Protein AF-A0A972MGC3-F1 (afdb_monomer_lite)

Radius of gyration: 20.01 Å; chains: 1; bounding box: 42×24×53 Å

pLDDT: mean 70.1, std 8.07, range [41.25, 82.25]

Structure (mmCIF, N/CA/C/O backbone):
data_AF-A0A972MGC3-F1
#
_entry.id   AF-A0A972MGC3-F1
#
loop_
_atom_site.group_PDB
_atom_site.id
_atom_site.type_symbol
_atom_site.label_atom_id
_atom_site.label_alt_id
_atom_site.label_comp_id
_atom_site.label_asym_id
_atom_site.label_entity_id
_atom_site.label_seq_id
_atom_site.pdbx_PDB_ins_code
_atom_site.Cartn_x
_atom_site.Cartn_y
_atom_site.Cartn_z
_atom_site.occupancy
_atom_site.B_iso_or_equiv
_atom_site.auth_seq_id
_atom_site.auth_comp_id
_atom_site.auth_asym_id
_atom_site.auth_atom_id
_atom_site.pdbx_PDB_model_num
ATOM 1 N N . MET A 1 1 ? 4.683 6.918 24.441 1.00 47.97 1 MET A N 1
ATOM 2 C CA . MET A 1 1 ? 5.473 7.423 23.290 1.00 47.97 1 MET A CA 1
ATOM 3 C C . MET A 1 1 ? 6.356 6.354 22.637 1.00 47.97 1 MET A C 1
ATOM 5 O O . MET A 1 1 ? 6.318 6.259 21.419 1.00 47.97 1 MET A O 1
ATOM 9 N N . LYS A 1 2 ? 7.038 5.482 23.400 1.00 52.78 2 LYS A N 1
ATOM 10 C CA . LYS A 1 2 ? 7.957 4.432 22.894 1.00 52.78 2 LYS A CA 1
ATOM 11 C C . LYS A 1 2 ? 7.428 3.567 21.728 1.00 52.78 2 LYS A C 1
ATOM 13 O O . LYS A 1 2 ? 8.133 3.361 20.753 1.00 52.78 2 LYS A O 1
ATOM 18 N N . ARG A 1 3 ? 6.157 3.137 21.758 1.00 41.25 3 ARG A N 1
ATOM 19 C CA . ARG A 1 3 ? 5.564 2.306 20.685 1.00 41.25 3 ARG A CA 1
ATOM 20 C C . ARG A 1 3 ? 5.482 2.995 19.316 1.00 41.25 3 ARG A C 1
ATOM 22 O O . ARG A 1 3 ? 5.604 2.320 18.309 1.00 41.25 3 ARG A O 1
ATOM 29 N N . ARG A 1 4 ? 5.292 4.319 19.263 1.00 45.50 4 ARG A N 1
ATOM 30 C CA . ARG A 1 4 ? 5.218 5.064 17.989 1.00 45.50 4 ARG A CA 1
ATOM 31 C C . ARG A 1 4 ? 6.595 5.228 17.345 1.00 45.50 4 ARG A C 1
ATOM 33 O O . ARG A 1 4 ? 6.702 5.121 16.133 1.00 45.50 4 ARG A O 1
ATOM 40 N N . LEU A 1 5 ? 7.624 5.416 18.172 1.00 61.12 5 LEU A N 1
ATOM 41 C CA . LEU A 1 5 ? 9.020 5.440 17.735 1.00 61.12 5 LEU A CA 1
ATOM 42 C C . LEU A 1 5 ? 9.447 4.096 17.144 1.00 61.12 5 LEU A C 1
ATOM 44 O O . LEU A 1 5 ? 10.082 4.088 16.103 1.00 61.12 5 LEU A O 1
ATOM 48 N N . ILE A 1 6 ? 9.026 2.978 17.743 1.00 64.06 6 ILE A N 1
ATOM 49 C CA . ILE A 1 6 ? 9.325 1.634 17.222 1.00 64.06 6 ILE A CA 1
ATOM 50 C C . ILE A 1 6 ? 8.725 1.433 15.824 1.00 64.06 6 ILE A C 1
ATOM 52 O O . ILE A 1 6 ? 9.424 0.977 14.930 1.00 64.06 6 ILE A O 1
ATOM 56 N N . PHE A 1 7 ? 7.465 1.823 15.598 1.00 51.31 7 PHE A N 1
ATOM 57 C CA . PHE A 1 7 ? 6.864 1.722 14.262 1.00 51.31 7 PHE A CA 1
ATOM 58 C C . PHE A 1 7 ? 7.551 2.620 13.229 1.00 51.31 7 PHE A C 1
ATOM 60 O O . PHE A 1 7 ? 7.744 2.190 12.096 1.00 51.31 7 PHE A O 1
ATOM 67 N N . ALA A 1 8 ? 7.948 3.836 13.614 1.00 59.00 8 ALA A N 1
ATOM 68 C CA . ALA A 1 8 ? 8.704 4.724 12.734 1.00 59.00 8 ALA A CA 1
ATOM 69 C C . ALA A 1 8 ? 10.086 4.139 12.389 1.00 59.00 8 ALA A C 1
ATOM 71 O O . ALA A 1 8 ? 10.474 4.137 11.227 1.00 59.00 8 ALA A O 1
ATOM 72 N N . LEU A 1 9 ? 10.787 3.570 13.372 1.00 68.38 9 LEU A N 1
ATOM 73 C CA . LEU A 1 9 ? 12.072 2.894 13.176 1.00 68.38 9 LEU A CA 1
ATOM 74 C C . LEU A 1 9 ? 11.945 1.673 12.266 1.00 68.38 9 LEU A C 1
ATOM 76 O O . LEU A 1 9 ? 12.730 1.526 11.340 1.00 68.38 9 LEU A O 1
ATOM 80 N N . ILE A 1 10 ? 10.930 0.833 12.480 1.00 66.12 10 ILE A N 1
ATOM 81 C CA . ILE A 1 10 ? 10.664 -0.326 11.619 1.00 66.12 10 ILE A CA 1
ATOM 82 C C . ILE A 1 10 ? 10.378 0.132 10.188 1.00 66.12 10 ILE A C 1
ATOM 84 O O . ILE A 1 10 ? 10.921 -0.447 9.256 1.00 66.12 10 ILE A O 1
ATOM 88 N N . ALA A 1 11 ? 9.586 1.190 9.996 1.00 60.75 11 ALA A N 1
ATOM 89 C CA . ALA A 1 11 ? 9.313 1.726 8.664 1.00 60.75 11 ALA A CA 1
ATOM 90 C C . ALA A 1 11 ? 10.590 2.225 7.964 1.00 60.75 11 ALA A C 1
ATOM 92 O O . ALA A 1 11 ? 10.793 1.929 6.789 1.00 60.75 11 ALA A O 1
ATOM 93 N N . VAL A 1 12 ? 11.472 2.922 8.688 1.00 70.69 12 VAL A N 1
ATOM 94 C CA . VAL A 1 12 ? 12.768 3.383 8.162 1.00 70.69 12 VAL A CA 1
ATOM 95 C C . VAL A 1 12 ? 13.681 2.204 7.819 1.00 70.69 12 VAL A C 1
ATOM 97 O O . VAL A 1 12 ? 14.286 2.195 6.751 1.00 70.69 12 VAL A O 1
ATOM 100 N N . ILE A 1 13 ? 13.743 1.183 8.676 1.00 72.50 13 ILE A N 1
ATOM 101 C CA . ILE A 1 13 ? 14.548 -0.024 8.445 1.00 72.50 13 ILE A CA 1
ATOM 102 C C . ILE A 1 13 ? 14.030 -0.793 7.227 1.00 72.50 13 ILE A C 1
ATOM 104 O O . ILE A 1 13 ? 14.812 -1.162 6.359 1.00 72.50 13 ILE A O 1
ATOM 108 N N . VAL A 1 14 ? 12.716 -0.995 7.120 1.00 66.56 14 VAL A N 1
ATOM 109 C CA . VAL A 1 14 ? 12.096 -1.671 5.971 1.00 66.56 14 VAL A CA 1
ATOM 110 C C . VAL A 1 14 ? 12.362 -0.896 4.681 1.00 66.56 14 VAL A C 1
ATOM 112 O O . VAL A 1 14 ? 12.705 -1.506 3.669 1.00 66.56 14 VAL A O 1
ATOM 115 N N . ALA A 1 15 ? 12.268 0.436 4.711 1.00 59.03 15 ALA A N 1
ATOM 116 C CA . ALA A 1 15 ? 12.597 1.277 3.564 1.00 59.03 15 ALA A CA 1
ATOM 117 C C . ALA A 1 15 ? 14.078 1.148 3.165 1.00 59.03 15 ALA A C 1
ATOM 119 O O . ALA A 1 15 ? 14.379 0.959 1.988 1.00 59.03 15 ALA A O 1
ATOM 120 N N . ALA A 1 16 ? 14.996 1.178 4.134 1.00 67.19 16 ALA A N 1
ATOM 121 C CA . ALA A 1 16 ? 16.430 1.027 3.893 1.00 67.19 16 ALA A CA 1
ATOM 122 C C . ALA A 1 16 ? 16.786 -0.359 3.327 1.00 67.19 16 ALA A C 1
ATOM 124 O O . ALA A 1 16 ? 17.515 -0.452 2.343 1.00 67.19 16 ALA A O 1
ATOM 125 N N . ILE A 1 17 ? 16.225 -1.433 3.891 1.00 68.88 17 ILE A N 1
ATOM 126 C CA . ILE A 1 17 ? 16.423 -2.806 3.400 1.00 68.88 17 ILE A CA 1
ATOM 127 C C . ILE A 1 17 ? 15.876 -2.953 1.979 1.00 68.88 17 ILE A C 1
ATOM 129 O O . ILE A 1 17 ? 16.533 -3.549 1.131 1.00 68.88 17 ILE A O 1
ATOM 133 N N . SER A 1 18 ? 14.705 -2.377 1.696 1.00 58.72 18 SER A N 1
ATOM 134 C CA . SER A 1 18 ? 14.110 -2.414 0.355 1.00 58.72 18 SER A CA 1
ATOM 135 C C . SER A 1 18 ? 14.997 -1.711 -0.677 1.00 58.72 18 SER A C 1
ATOM 137 O O . SER A 1 18 ? 15.177 -2.224 -1.779 1.00 58.72 18 SER A O 1
ATOM 139 N N . LEU A 1 19 ? 15.598 -0.571 -0.314 1.00 67.31 19 LEU A N 1
ATOM 140 C CA . LEU A 1 19 ? 16.554 0.142 -1.167 1.00 67.31 19 LEU A CA 1
ATOM 141 C C . LEU A 1 19 ? 17.836 -0.670 -1.405 1.00 67.31 19 LEU A C 1
ATOM 143 O O . LEU A 1 19 ? 18.314 -0.720 -2.537 1.00 67.31 19 LEU A O 1
ATOM 147 N N . LEU A 1 20 ? 18.365 -1.340 -0.377 1.00 71.50 20 LEU A N 1
ATOM 148 C CA . LEU A 1 20 ? 19.546 -2.203 -0.509 1.00 71.50 20 LEU A CA 1
ATOM 149 C C . LEU A 1 20 ? 19.276 -3.419 -1.405 1.00 71.50 20 LEU A C 1
ATOM 151 O O . LEU A 1 20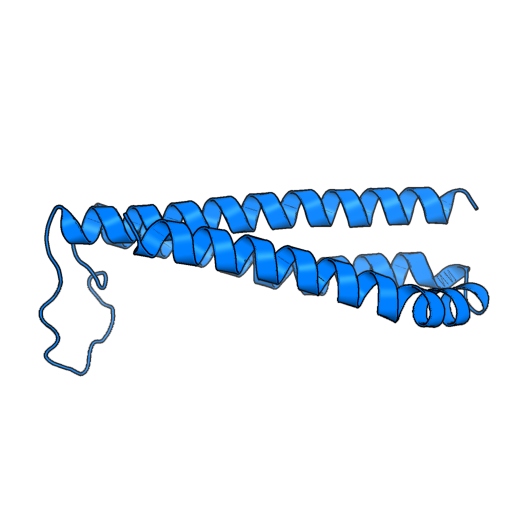 ? 20.092 -3.744 -2.265 1.00 71.50 20 LEU A O 1
ATOM 155 N N . LEU A 1 21 ? 18.114 -4.060 -1.256 1.00 65.94 21 LEU A N 1
ATOM 156 C CA . LEU A 1 21 ? 17.709 -5.177 -2.114 1.00 65.94 21 LEU A CA 1
ATOM 157 C C . LEU A 1 21 ? 17.579 -4.748 -3.579 1.00 65.94 21 LEU A C 1
ATOM 159 O O . LEU A 1 21 ? 17.981 -5.479 -4.481 1.00 65.94 21 LEU A O 1
ATOM 163 N N . LEU A 1 22 ? 17.049 -3.546 -3.815 1.00 63.47 22 LEU A N 1
ATOM 164 C CA . LEU A 1 22 ? 16.933 -2.982 -5.156 1.00 63.47 22 LEU A CA 1
ATOM 165 C C . LEU A 1 22 ? 18.314 -2.762 -5.792 1.00 63.47 22 LEU A C 1
ATOM 167 O O . LEU A 1 22 ? 18.516 -3.109 -6.954 1.00 63.47 22 LEU A O 1
ATOM 171 N N . GLN A 1 23 ? 19.269 -2.227 -5.027 1.00 72.31 23 GLN A N 1
ATOM 172 C CA . GLN A 1 23 ? 20.650 -2.039 -5.483 1.00 72.31 23 GLN A CA 1
ATOM 173 C C . GLN A 1 23 ? 21.335 -3.372 -5.800 1.00 72.31 23 GLN A C 1
ATOM 175 O O . GLN A 1 23 ? 22.049 -3.466 -6.795 1.00 72.31 23 GLN A O 1
ATOM 180 N N . TYR A 1 24 ? 21.080 -4.408 -4.999 1.00 76.56 24 TYR A N 1
ATOM 181 C CA . TYR A 1 24 ? 21.644 -5.738 -5.217 1.00 76.56 24 TYR A CA 1
ATOM 182 C C . TYR A 1 24 ? 21.067 -6.437 -6.459 1.00 76.56 24 TYR A C 1
ATOM 184 O O . TYR A 1 24 ? 21.801 -7.074 -7.210 1.00 76.56 24 TYR A O 1
ATOM 192 N N . CYS A 1 25 ? 19.763 -6.295 -6.714 1.00 67.19 25 CYS A N 1
ATOM 193 C CA . CYS A 1 25 ? 19.111 -6.915 -7.871 1.00 67.19 25 CYS A CA 1
ATOM 194 C C . CYS A 1 25 ? 19.346 -6.164 -9.191 1.00 67.19 25 CYS A C 1
ATOM 196 O O . CYS A 1 25 ? 19.235 -6.768 -10.259 1.00 67.19 25 CYS A O 1
ATOM 198 N N . MET A 1 26 ? 19.674 -4.868 -9.142 1.00 65.94 26 MET A N 1
ATOM 199 C CA . MET A 1 26 ? 19.882 -4.035 -10.331 1.00 65.94 26 MET A CA 1
ATOM 200 C C . MET A 1 26 ? 20.813 -4.635 -11.400 1.00 65.94 26 MET A C 1
ATOM 202 O O . MET A 1 26 ? 20.383 -4.695 -12.550 1.00 65.94 26 MET A O 1
ATOM 206 N N . PRO A 1 27 ? 22.029 -5.127 -11.087 1.00 69.38 27 PRO A N 1
ATOM 207 C CA . PRO A 1 27 ? 22.944 -5.653 -12.105 1.00 69.38 27 PRO A CA 1
ATOM 208 C C . PRO A 1 27 ? 22.391 -6.874 -12.862 1.00 69.38 27 PRO A C 1
ATOM 210 O O . PRO A 1 27 ? 22.566 -6.988 -14.078 1.00 69.38 27 PRO A O 1
ATOM 213 N N . ALA A 1 28 ? 21.671 -7.763 -12.172 1.00 70.69 28 ALA A N 1
ATOM 214 C CA . ALA A 1 28 ? 21.038 -8.929 -12.791 1.00 70.69 28 ALA A CA 1
ATOM 215 C C . ALA A 1 28 ? 19.867 -8.522 -13.700 1.00 70.69 28 ALA A C 1
ATOM 217 O O . ALA A 1 28 ? 19.702 -9.059 -14.797 1.00 70.69 28 ALA A O 1
ATOM 218 N N . ILE A 1 29 ? 19.089 -7.524 -13.267 1.00 65.69 29 ILE A N 1
ATOM 219 C CA . ILE A 1 29 ? 17.983 -6.967 -14.047 1.00 65.69 29 ILE A CA 1
ATOM 220 C C . ILE A 1 29 ? 18.521 -6.295 -15.311 1.00 65.69 29 ILE A C 1
ATOM 222 O O . ILE A 1 29 ? 17.995 -6.555 -16.388 1.00 65.69 29 ILE A O 1
ATOM 226 N N . THR A 1 30 ? 19.588 -5.493 -15.214 1.00 66.81 30 THR A N 1
ATOM 227 C CA . THR A 1 30 ? 20.185 -4.800 -16.368 1.00 66.81 30 THR A CA 1
ATOM 228 C C . THR A 1 30 ? 20.763 -5.760 -17.405 1.00 66.81 30 THR A C 1
ATOM 230 O O . THR A 1 30 ? 20.588 -5.529 -18.599 1.00 66.81 30 THR A O 1
ATOM 233 N N . GLY A 1 31 ? 21.388 -6.864 -16.974 1.00 70.06 31 GLY A N 1
ATOM 234 C CA . GLY A 1 31 ? 21.920 -7.880 -17.889 1.00 70.06 31 GLY A CA 1
ATOM 235 C C . GLY A 1 31 ? 20.824 -8.606 -18.674 1.00 70.06 31 GLY A C 1
ATOM 236 O O . GLY A 1 31 ? 20.965 -8.849 -19.869 1.00 70.06 31 GLY A O 1
ATOM 237 N N . TRP A 1 32 ? 19.693 -8.893 -18.026 1.00 65.50 32 TRP A N 1
ATOM 238 C CA . TRP A 1 32 ? 18.535 -9.488 -18.695 1.00 65.50 32 TRP A CA 1
ATOM 239 C C . TRP A 1 32 ? 17.792 -8.478 -19.591 1.00 65.50 32 TRP A C 1
ATOM 241 O O . TRP A 1 32 ? 17.322 -8.840 -20.671 1.00 65.50 32 TRP A O 1
ATOM 251 N N . LEU A 1 33 ? 17.742 -7.202 -19.178 1.00 65.50 33 LEU A N 1
ATOM 252 C CA . LEU A 1 33 ? 17.139 -6.089 -19.924 1.00 65.50 33 LEU A CA 1
ATOM 253 C C . LEU A 1 33 ? 17.812 -5.867 -21.284 1.00 65.50 33 LEU A C 1
ATOM 255 O O . LEU A 1 33 ? 17.126 -5.731 -22.292 1.00 65.50 33 LEU A O 1
ATOM 259 N N . LEU A 1 34 ? 19.145 -5.862 -21.327 1.00 68.75 34 LEU A N 1
ATOM 260 C CA . LEU A 1 34 ? 19.904 -5.597 -22.556 1.00 68.75 34 LEU A CA 1
ATOM 261 C C . LEU A 1 34 ? 19.632 -6.627 -23.667 1.00 68.75 34 LEU A C 1
ATOM 263 O O . LEU A 1 34 ? 19.749 -6.298 -24.843 1.00 68.75 34 LEU A O 1
ATOM 267 N N . ASN A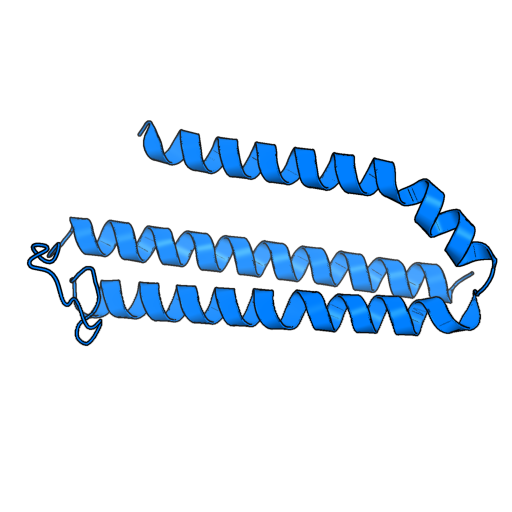 1 35 ? 19.197 -7.840 -23.313 1.00 72.81 35 ASN A N 1
ATOM 268 C CA . ASN A 1 35 ? 18.896 -8.897 -24.278 1.00 72.81 35 ASN A CA 1
ATOM 269 C C . ASN A 1 35 ? 17.475 -8.837 -24.872 1.00 72.81 35 ASN A C 1
ATOM 271 O O . ASN A 1 35 ? 17.216 -9.539 -25.846 1.00 72.81 35 ASN A O 1
ATOM 275 N N . ASN A 1 36 ? 16.534 -8.054 -24.319 1.00 69.75 36 ASN A N 1
ATOM 276 C CA . ASN A 1 36 ? 15.129 -8.047 -24.776 1.00 69.75 36 ASN A CA 1
ATOM 277 C C . ASN A 1 36 ? 14.457 -6.648 -24.759 1.00 69.75 36 ASN A C 1
ATOM 279 O O . ASN A 1 36 ? 13.389 -6.496 -24.154 1.00 69.75 36 ASN A O 1
ATOM 283 N N . PRO A 1 37 ? 15.009 -5.632 -25.459 1.00 66.56 37 PRO A N 1
ATOM 284 C CA . PRO A 1 37 ? 14.574 -4.226 -25.402 1.00 66.56 37 PRO A CA 1
ATOM 285 C C . PRO A 1 37 ? 13.066 -4.005 -25.655 1.00 66.56 37 PRO A C 1
ATOM 287 O O . PRO A 1 37 ? 12.407 -3.242 -24.952 1.00 66.56 37 PRO A O 1
ATOM 290 N N . GLY A 1 38 ? 12.474 -4.727 -26.612 1.00 68.50 38 GLY A N 1
ATOM 291 C CA . GLY A 1 38 ? 11.090 -4.486 -27.047 1.00 68.50 38 GLY A CA 1
ATOM 292 C C . GLY A 1 38 ? 9.984 -4.974 -26.099 1.00 68.50 38 GLY A C 1
ATOM 293 O O . GLY A 1 38 ? 8.840 -4.552 -26.236 1.00 68.50 38 GLY A O 1
ATOM 294 N N . ARG A 1 39 ? 10.277 -5.867 -25.139 1.00 70.94 39 ARG A N 1
ATOM 295 C CA . ARG A 1 39 ? 9.247 -6.457 -24.248 1.00 70.94 39 ARG A CA 1
ATOM 296 C C . ARG A 1 39 ? 9.279 -5.917 -22.820 1.00 70.94 39 ARG A C 1
ATOM 298 O O . ARG A 1 39 ? 8.357 -6.171 -22.046 1.00 70.94 39 ARG A O 1
ATOM 305 N N . ILE A 1 40 ? 10.311 -5.159 -22.459 1.00 72.31 40 ILE A N 1
ATOM 306 C CA . ILE A 1 40 ? 10.534 -4.712 -21.079 1.00 72.31 40 ILE A CA 1
ATOM 307 C C . ILE A 1 40 ? 9.442 -3.759 -20.606 1.00 72.31 40 ILE A C 1
ATOM 309 O O . ILE A 1 40 ? 8.986 -3.884 -19.475 1.00 72.31 40 ILE A O 1
ATOM 313 N N . GLN A 1 41 ? 8.983 -2.839 -21.456 1.00 69.69 41 GLN A N 1
ATOM 314 C CA . GLN A 1 41 ? 7.934 -1.888 -21.079 1.00 69.69 41 GLN A CA 1
ATOM 315 C C . GLN A 1 41 ? 6.644 -2.611 -20.666 1.00 69.69 41 GLN A C 1
ATOM 317 O O . GLN A 1 41 ? 6.020 -2.252 -19.666 1.00 69.69 41 GLN A O 1
ATOM 322 N N . LEU A 1 42 ? 6.303 -3.681 -21.390 1.00 72.56 42 LEU A N 1
ATOM 323 C CA . LEU A 1 42 ? 5.142 -4.522 -21.122 1.00 72.56 42 LEU A CA 1
ATOM 324 C C . LEU A 1 42 ? 5.311 -5.272 -19.796 1.00 72.56 42 LEU A C 1
ATOM 326 O O . LEU A 1 42 ? 4.422 -5.211 -18.952 1.00 72.56 42 LEU A O 1
ATOM 330 N N . TYR A 1 43 ? 6.471 -5.893 -19.556 1.00 75.44 43 TYR A N 1
ATOM 331 C CA . TYR A 1 43 ? 6.742 -6.581 -18.290 1.00 75.44 43 TYR A CA 1
ATOM 332 C C . TYR A 1 43 ? 6.772 -5.633 -17.088 1.00 75.44 43 TYR A C 1
ATOM 334 O O . TYR A 1 43 ? 6.204 -5.966 -16.055 1.00 75.44 43 TYR A O 1
ATOM 342 N N . ILE A 1 44 ? 7.368 -4.443 -17.214 1.00 75.25 44 ILE A N 1
ATOM 343 C CA . ILE A 1 44 ? 7.408 -3.433 -16.146 1.00 75.25 44 ILE A CA 1
ATOM 344 C C . ILE A 1 44 ? 5.998 -2.948 -15.805 1.00 75.25 44 ILE A C 1
ATOM 346 O O . ILE A 1 44 ? 5.653 -2.869 -14.627 1.00 75.25 44 ILE A O 1
ATOM 350 N N . MET A 1 45 ? 5.169 -2.654 -16.811 1.00 72.06 45 MET A N 1
ATOM 351 C CA . MET A 1 45 ? 3.774 -2.267 -16.584 1.00 72.06 45 MET A CA 1
ATOM 352 C C . MET A 1 45 ? 2.980 -3.393 -15.924 1.00 72.06 45 MET A C 1
ATOM 354 O O . MET A 1 45 ? 2.240 -3.148 -14.975 1.00 72.06 45 MET A O 1
ATOM 358 N N . LEU A 1 46 ? 3.161 -4.629 -16.382 1.00 77.81 46 LEU A N 1
ATOM 359 C CA . LEU A 1 46 ? 2.447 -5.786 -15.853 1.00 77.81 46 LEU A CA 1
ATOM 360 C C . LEU A 1 46 ? 2.852 -6.064 -14.396 1.00 77.81 46 LEU A C 1
ATOM 362 O O . LEU A 1 46 ? 1.989 -6.270 -13.545 1.00 77.81 46 LEU A O 1
ATOM 366 N N . LEU A 1 47 ? 4.144 -5.952 -14.074 1.00 78.44 47 LEU A N 1
ATOM 367 C CA . LEU A 1 47 ? 4.658 -6.063 -12.709 1.00 78.44 47 LEU A CA 1
ATOM 368 C C . LEU A 1 47 ? 4.127 -4.937 -11.811 1.00 78.44 47 LEU A C 1
ATOM 370 O O . LEU A 1 47 ? 3.700 -5.194 -10.686 1.00 78.44 47 LEU A O 1
ATOM 374 N N . ALA A 1 48 ? 4.095 -3.702 -12.321 1.00 76.38 48 ALA A N 1
ATOM 375 C CA . ALA A 1 48 ? 3.523 -2.566 -11.610 1.00 76.38 48 ALA A CA 1
ATOM 376 C C . ALA A 1 48 ? 2.045 -2.812 -11.285 1.00 76.38 48 ALA A C 1
ATOM 378 O O . ALA A 1 48 ? 1.641 -2.641 -10.141 1.00 76.38 48 ALA A O 1
ATOM 379 N N . VAL A 1 49 ? 1.242 -3.281 -12.243 1.00 74.94 49 VAL A N 1
ATOM 380 C CA . VAL A 1 49 ? -0.182 -3.580 -12.023 1.00 74.94 49 VAL A CA 1
ATOM 381 C C . VAL A 1 49 ? -0.363 -4.684 -10.978 1.00 74.94 49 VAL A C 1
ATOM 383 O O . VAL A 1 49 ? -1.144 -4.502 -10.043 1.00 74.94 49 VAL A O 1
ATOM 386 N N . ILE A 1 50 ? 0.388 -5.787 -11.084 1.00 78.00 50 ILE A N 1
ATOM 387 C CA . ILE A 1 50 ? 0.320 -6.917 -10.141 1.00 78.00 50 ILE A CA 1
ATOM 388 C C . ILE A 1 50 ? 0.672 -6.482 -8.715 1.00 78.00 50 ILE A C 1
ATOM 390 O O . ILE A 1 50 ? 0.040 -6.944 -7.770 1.00 78.00 50 ILE A O 1
ATOM 394 N N . ILE A 1 51 ? 1.660 -5.601 -8.543 1.00 77.50 51 ILE A N 1
ATOM 395 C CA . ILE A 1 51 ? 2.085 -5.123 -7.220 1.00 77.50 51 ILE A CA 1
ATOM 396 C C . ILE A 1 51 ? 1.112 -4.068 -6.675 1.00 77.50 51 ILE A C 1
ATOM 398 O O . ILE A 1 51 ? 0.780 -4.079 -5.489 1.00 77.50 51 ILE A O 1
ATOM 402 N N . MET A 1 52 ? 0.624 -3.166 -7.528 1.00 73.25 52 MET A N 1
ATOM 403 C CA . MET A 1 52 ? -0.222 -2.045 -7.112 1.00 73.25 52 MET A CA 1
ATOM 404 C C . MET A 1 52 ? -1.634 -2.464 -6.730 1.00 73.25 52 MET A C 1
ATOM 406 O O . MET A 1 52 ? -2.172 -1.926 -5.763 1.00 73.25 52 MET A O 1
ATOM 410 N N . LEU A 1 53 ? -2.239 -3.411 -7.454 1.00 73.56 53 LEU A N 1
ATOM 411 C CA . LEU A 1 53 ? -3.603 -3.874 -7.174 1.00 73.56 53 LEU A CA 1
ATOM 412 C C . LEU A 1 53 ? -3.799 -4.311 -5.709 1.00 73.56 53 LEU A C 1
ATOM 414 O O . LEU A 1 53 ? -4.685 -3.766 -5.042 1.00 73.56 53 LEU A O 1
ATOM 418 N N . PRO A 1 54 ? -2.998 -5.253 -5.169 1.00 77.62 54 PRO A N 1
ATOM 419 C CA . PRO A 1 54 ? -3.143 -5.694 -3.791 1.00 77.62 54 PRO A CA 1
ATOM 420 C C . PRO A 1 54 ? -2.736 -4.607 -2.793 1.00 77.62 54 PRO A C 1
ATOM 422 O O . PRO A 1 54 ? -3.367 -4.514 -1.744 1.00 77.62 54 PRO A O 1
ATOM 425 N N . LEU A 1 55 ? -1.755 -3.747 -3.102 1.00 74.94 55 LEU A N 1
ATOM 426 C CA . LEU A 1 55 ? -1.373 -2.638 -2.215 1.00 74.94 55 LEU A CA 1
ATOM 427 C C . LEU A 1 55 ? -2.510 -1.622 -2.042 1.00 74.94 55 LEU A C 1
ATOM 429 O O . LEU A 1 55 ? -2.852 -1.248 -0.916 1.00 74.94 55 LEU A O 1
ATOM 433 N N . LEU A 1 56 ? -3.122 -1.202 -3.151 1.00 73.38 56 LEU A N 1
ATOM 434 C CA . LEU A 1 56 ? -4.249 -0.273 -3.144 1.00 73.38 56 LEU A CA 1
ATOM 435 C C . LEU A 1 56 ? -5.475 -0.916 -2.492 1.00 73.38 56 LEU A C 1
ATOM 437 O O . LEU A 1 56 ? -6.096 -0.305 -1.621 1.00 73.38 56 LEU A O 1
ATOM 441 N N . GLY A 1 57 ? -5.778 -2.172 -2.836 1.00 75.56 57 GLY A N 1
ATOM 442 C CA . GLY A 1 57 ? -6.856 -2.933 -2.208 1.00 75.56 57 GLY A CA 1
ATOM 443 C C . GLY A 1 57 ? -6.676 -3.058 -0.692 1.00 75.56 57 GLY A C 1
ATOM 444 O O . GLY A 1 57 ? -7.616 -2.829 0.073 1.00 75.56 57 GLY A O 1
ATOM 445 N N . PHE A 1 58 ? -5.453 -3.335 -0.236 1.00 76.00 58 PHE A N 1
ATOM 446 C CA . PHE A 1 58 ? -5.129 -3.437 1.184 1.00 76.00 58 PHE A CA 1
ATOM 447 C C . PHE A 1 58 ? -5.209 -2.085 1.906 1.00 76.00 58 PHE A C 1
ATOM 449 O O . PHE A 1 58 ? -5.714 -2.018 3.028 1.00 76.00 58 PHE A O 1
ATOM 456 N N . SER A 1 59 ? -4.795 -0.990 1.261 1.00 77.00 59 SER A N 1
ATOM 457 C CA . SER A 1 59 ? -4.963 0.366 1.800 1.00 77.00 59 SER A CA 1
ATOM 458 C C . SER A 1 59 ? -6.443 0.723 1.988 1.00 77.00 59 SER A C 1
ATOM 460 O O . SER A 1 59 ? -6.845 1.146 3.076 1.00 77.00 59 SER A O 1
ATOM 462 N N . VAL A 1 60 ? -7.284 0.469 0.979 1.00 78.12 60 VAL A N 1
ATOM 463 C CA . VAL A 1 60 ? -8.738 0.695 1.056 1.00 78.12 60 VAL A CA 1
ATOM 464 C C . VAL A 1 60 ? -9.369 -0.170 2.149 1.00 78.12 60 VAL A C 1
ATOM 466 O O . VAL A 1 60 ? -10.211 0.305 2.919 1.00 78.12 60 VAL A O 1
ATOM 469 N N . TYR A 1 61 ? -8.938 -1.426 2.268 1.00 79.50 61 TYR A N 1
ATOM 470 C CA . TYR A 1 61 ? -9.384 -2.320 3.331 1.00 79.50 61 TYR A CA 1
ATOM 471 C C . TYR A 1 61 ? -9.044 -1.765 4.722 1.00 79.50 61 TYR A C 1
ATOM 473 O O . TYR A 1 61 ? -9.936 -1.628 5.564 1.00 79.50 61 TYR A O 1
ATOM 481 N N . LEU A 1 62 ? -7.787 -1.371 4.954 1.00 77.75 62 LEU A N 1
ATOM 482 C CA . LEU A 1 62 ? -7.345 -0.770 6.215 1.00 77.75 62 LEU A CA 1
ATOM 483 C C . LEU A 1 62 ? -8.118 0.513 6.530 1.00 77.75 62 LEU A C 1
ATOM 485 O O . LEU A 1 62 ? -8.553 0.709 7.666 1.00 77.75 62 LEU A O 1
ATOM 489 N N . TRP A 1 63 ? -8.350 1.363 5.531 1.00 77.94 63 TRP A N 1
ATOM 490 C CA . TRP A 1 63 ? -9.137 2.582 5.688 1.00 77.94 63 TRP A CA 1
ATOM 491 C C . TRP A 1 63 ? -10.568 2.287 6.151 1.00 77.94 63 TRP A C 1
ATOM 493 O O . TRP A 1 63 ? -11.049 2.889 7.118 1.00 77.94 63 TRP A O 1
ATOM 503 N N . ASN A 1 64 ? -11.231 1.317 5.517 1.00 80.38 64 ASN A N 1
ATOM 504 C CA . ASN A 1 64 ? -12.582 0.893 5.878 1.00 80.38 64 ASN A CA 1
ATOM 505 C C . ASN A 1 64 ? -12.639 0.267 7.276 1.00 80.38 64 ASN A C 1
ATOM 507 O O . ASN A 1 64 ? -13.570 0.543 8.036 1.00 80.38 64 ASN A O 1
ATOM 511 N N . VAL A 1 65 ? -11.637 -0.530 7.651 1.00 79.12 65 VAL A N 1
ATOM 512 C CA . VAL A 1 65 ? -11.518 -1.098 9.000 1.00 79.12 65 VAL A CA 1
ATOM 513 C C . VAL A 1 65 ? -11.336 0.011 10.038 1.00 79.12 65 VAL A C 1
ATOM 515 O O . VAL A 1 65 ? -12.079 0.055 11.019 1.00 79.12 65 VAL A O 1
ATOM 518 N N . GLY A 1 66 ? -10.418 0.954 9.809 1.00 76.69 66 GLY A N 1
ATOM 519 C CA . GLY A 1 66 ? -10.198 2.104 10.687 1.00 76.69 66 GLY A CA 1
ATOM 520 C C . GLY A 1 66 ? -11.443 2.982 10.837 1.00 76.69 66 GLY A C 1
ATOM 521 O O . GLY A 1 66 ? -11.792 3.365 11.955 1.00 76.69 66 GLY A O 1
ATOM 522 N N . ARG A 1 67 ? -12.168 3.229 9.735 1.00 82.25 67 ARG A N 1
ATOM 523 C CA . ARG A 1 67 ? -13.445 3.959 9.732 1.00 82.25 67 ARG A CA 1
ATOM 524 C C . ARG A 1 67 ? -14.499 3.248 10.581 1.00 82.25 67 ARG A C 1
ATOM 526 O O . ARG A 1 67 ? -15.103 3.893 11.431 1.00 82.25 67 ARG A O 1
ATOM 533 N N . LYS A 1 68 ? -14.674 1.931 10.416 1.00 78.38 68 LYS A N 1
ATOM 534 C CA . LYS A 1 68 ? -15.611 1.135 11.230 1.00 78.38 68 LYS A CA 1
ATOM 535 C C . LYS A 1 68 ? -15.247 1.178 12.718 1.00 78.38 68 LYS A C 1
ATOM 537 O O . LYS A 1 68 ? -16.122 1.365 13.551 1.00 78.38 68 LYS A O 1
ATOM 542 N N . ILE A 1 69 ? -13.965 1.071 13.065 1.00 77.12 69 ILE A N 1
ATOM 543 C CA . ILE A 1 69 ? -13.510 1.136 14.466 1.00 77.12 69 ILE A CA 1
ATOM 544 C C . ILE A 1 69 ? -13.836 2.494 15.107 1.00 77.12 69 ILE A C 1
ATOM 546 O O . ILE A 1 69 ? -14.231 2.537 16.268 1.00 77.12 69 ILE A O 1
ATOM 550 N N . ILE A 1 70 ? -13.681 3.595 14.363 1.00 77.56 70 ILE A N 1
ATOM 551 C CA . ILE A 1 70 ? -14.014 4.945 14.848 1.00 77.56 70 ILE A CA 1
ATOM 552 C C . ILE A 1 70 ? -15.530 5.142 14.928 1.00 77.56 70 ILE A C 1
ATOM 554 O O . ILE A 1 70 ? -16.010 5.707 15.901 1.00 77.56 70 ILE A O 1
ATOM 558 N N . GLN A 1 71 ? -16.280 4.668 13.932 1.00 79.44 71 GLN A N 1
ATOM 559 C CA . GLN A 1 71 ? -17.735 4.812 13.882 1.00 79.44 71 GLN A CA 1
ATOM 560 C C . GLN A 1 71 ? -18.436 4.059 15.020 1.00 79.44 71 GLN A C 1
ATOM 562 O O . GLN A 1 71 ? -19.399 4.565 15.582 1.00 79.44 71 GLN A O 1
ATOM 567 N N . PHE A 1 72 ? -17.955 2.861 15.361 1.00 79.00 72 PHE A N 1
ATOM 568 C CA . PHE A 1 72 ? -18.559 2.018 16.397 1.00 79.00 72 PHE A CA 1
ATOM 569 C C . PHE A 1 72 ? -17.892 2.147 17.772 1.00 79.00 72 PHE A C 1
ATOM 571 O O . PHE A 1 72 ? -18.291 1.451 18.705 1.00 79.00 72 PHE A O 1
ATOM 578 N N . ASP A 1 73 ? -16.853 2.980 17.897 1.00 77.62 73 ASP A N 1
ATOM 579 C CA . ASP A 1 73 ? -16.076 3.177 19.129 1.00 77.62 73 ASP A CA 1
ATOM 580 C C . ASP A 1 73 ? -15.630 1.884 19.829 1.00 77.62 73 ASP A C 1
ATOM 582 O O . ASP A 1 73 ? -15.402 1.844 21.042 1.00 77.62 73 ASP A O 1
ATOM 586 N N . CYS A 1 74 ? -15.474 0.819 19.044 1.00 75.06 74 CYS A N 1
ATOM 587 C CA . CYS A 1 74 ? -15.167 -0.525 19.499 1.00 75.06 74 CYS A CA 1
ATOM 588 C C . CYS A 1 74 ? -14.048 -1.118 18.654 1.00 75.06 74 CYS A C 1
ATOM 590 O O . CYS A 1 74 ? -14.057 -1.046 17.423 1.00 75.06 74 CYS A O 1
ATOM 592 N N . PHE A 1 75 ? -13.093 -1.749 19.332 1.00 68.38 75 PHE A N 1
ATOM 593 C CA . PHE A 1 75 ? -12.107 -2.609 18.701 1.00 68.38 75 PHE A CA 1
ATOM 594 C C . PHE A 1 75 ? -12.188 -4.021 19.299 1.00 68.38 75 PHE A C 1
ATOM 596 O O . PHE A 1 75 ? -11.953 -4.169 20.505 1.00 68.38 75 PHE A O 1
ATOM 603 N N . PRO A 1 76 ? -12.440 -5.059 18.483 1.00 67.56 76 PRO A N 1
ATOM 604 C CA . PRO A 1 7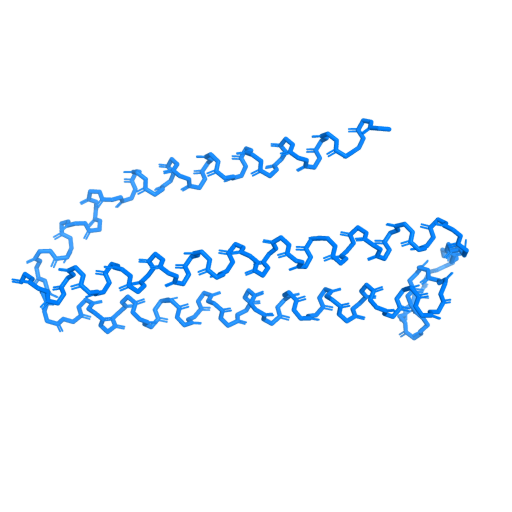6 ? -12.695 -5.021 17.034 1.00 67.56 76 PRO A CA 1
ATOM 605 C C . PRO A 1 76 ? -14.090 -4.463 16.669 1.00 67.56 76 PRO A C 1
ATOM 607 O O . PRO A 1 76 ? -14.942 -4.336 17.551 1.00 67.56 76 PRO A O 1
ATOM 610 N N . PRO A 1 77 ? -14.326 -4.092 15.393 1.00 66.88 77 PRO A N 1
ATOM 611 C CA . PRO A 1 77 ? -15.621 -3.578 14.957 1.00 66.88 77 PRO A CA 1
ATOM 612 C C . PRO A 1 77 ? -16.731 -4.636 15.118 1.00 66.88 77 PRO A C 1
ATOM 614 O O . PRO A 1 77 ? -16.461 -5.836 15.005 1.00 66.88 77 PRO A O 1
ATOM 617 N N . PRO A 1 78 ? -17.985 -4.215 15.357 1.00 60.53 78 PRO A N 1
ATOM 618 C CA . PRO A 1 78 ? -19.113 -5.129 15.494 1.00 60.53 78 PRO A CA 1
ATOM 619 C C . PRO A 1 78 ? -19.266 -5.983 14.227 1.00 60.53 78 PRO A C 1
ATOM 621 O O . PRO A 1 78 ? -19.138 -5.472 13.114 1.00 60.53 78 PRO A O 1
ATOM 624 N N . LYS A 1 79 ? -19.535 -7.284 14.416 1.00 63.47 79 LYS A N 1
ATO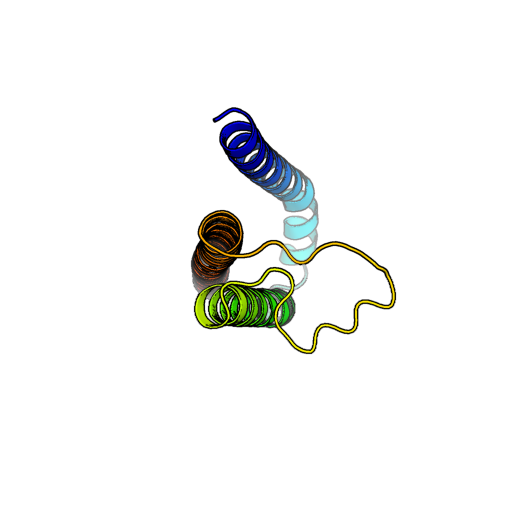M 625 C CA . LYS A 1 79 ? -19.513 -8.374 13.411 1.00 63.47 79 LYS A CA 1
ATOM 626 C C . LYS A 1 79 ? -18.139 -8.965 13.061 1.00 63.47 79 LYS A C 1
ATOM 628 O O . LYS A 1 79 ? -18.079 -9.891 12.259 1.00 63.47 79 LYS A O 1
ATOM 633 N N . ALA A 1 80 ? -17.041 -8.510 13.667 1.00 61.56 80 ALA A N 1
ATOM 634 C CA . ALA A 1 80 ? -15.819 -9.311 13.675 1.00 61.56 80 ALA A CA 1
ATOM 635 C C . ALA A 1 80 ? -16.058 -10.523 14.590 1.00 61.56 80 ALA A C 1
ATOM 637 O O . ALA A 1 80 ? -16.104 -10.365 15.809 1.00 61.56 80 ALA A O 1
ATOM 638 N N . ASN A 1 81 ? -16.284 -11.702 14.002 1.00 51.88 81 ASN A N 1
ATOM 639 C CA . ASN A 1 81 ? -16.523 -12.956 14.719 1.00 51.88 81 ASN A CA 1
ATOM 640 C C . ASN A 1 81 ? -15.323 -13.295 15.615 1.00 51.88 81 ASN A C 1
ATOM 642 O O . ASN A 1 81 ? -14.377 -13.960 15.201 1.00 51.88 81 ASN A O 1
ATOM 646 N N . LEU A 1 82 ? -15.352 -12.812 16.854 1.00 56.03 82 LEU A N 1
ATOM 647 C CA . LEU A 1 82 ? -14.454 -13.243 17.908 1.00 56.03 82 LEU A CA 1
ATOM 648 C C . LEU A 1 82 ? -15.077 -14.464 18.579 1.00 56.03 82 LEU A C 1
ATOM 650 O O . LEU A 1 82 ? -15.927 -14.346 19.454 1.00 56.03 82 LEU A O 1
ATOM 654 N N . THR A 1 83 ? -14.582 -15.644 18.227 1.00 57.91 83 THR A N 1
ATOM 655 C CA . THR A 1 83 ? -14.805 -16.904 18.954 1.00 57.91 83 THR A CA 1
ATOM 656 C C . THR A 1 83 ? -14.183 -16.910 20.362 1.00 57.91 83 THR A C 1
ATOM 658 O O . THR A 1 83 ? -14.254 -17.913 21.064 1.00 57.91 83 THR A O 1
ATOM 661 N N . LYS A 1 84 ? -13.566 -15.808 20.817 1.00 51.97 84 LYS A N 1
ATOM 662 C CA . LYS A 1 84 ? -12.8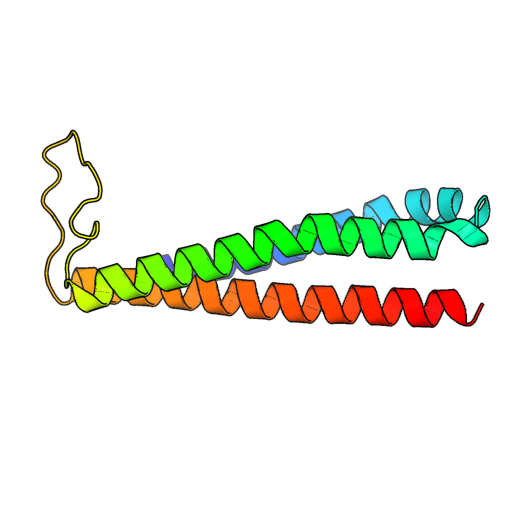86 -15.712 22.115 1.00 51.97 84 LYS A CA 1
ATOM 663 C C . LYS A 1 84 ? -13.344 -14.495 22.910 1.00 51.97 84 LYS A C 1
ATOM 665 O O . LYS A 1 84 ? -13.429 -13.395 22.372 1.00 51.97 84 LYS A O 1
ATOM 670 N N . LYS A 1 85 ? -13.544 -14.718 24.217 1.00 53.09 85 LYS A N 1
ATOM 671 C CA . LYS A 1 85 ? -13.813 -13.754 25.303 1.00 53.09 85 LYS A CA 1
ATOM 672 C C . LYS A 1 85 ? -12.704 -12.688 25.459 1.00 53.09 85 LYS A C 1
ATOM 674 O O . LYS A 1 85 ? -12.137 -12.531 26.535 1.00 53.09 85 LYS A O 1
ATOM 679 N N . SER A 1 86 ? -12.345 -11.961 24.403 1.00 55.03 86 SER A N 1
ATOM 680 C CA . SER A 1 86 ? -11.536 -10.750 24.534 1.00 55.03 86 SER A CA 1
ATOM 681 C C . SER A 1 86 ? -12.468 -9.587 24.868 1.00 55.03 86 SER A C 1
ATOM 683 O O . SER A 1 86 ? -13.407 -9.344 24.106 1.00 55.03 86 SER A O 1
ATOM 685 N N . PRO A 1 87 ? -12.235 -8.851 25.969 1.00 60.91 87 PRO A N 1
ATOM 686 C CA . PRO A 1 87 ? -13.009 -7.654 26.252 1.00 60.91 87 PRO A CA 1
ATOM 687 C C . PRO A 1 87 ? -12.808 -6.661 25.104 1.00 60.91 87 PRO A C 1
ATOM 689 O O . PRO A 1 87 ? -11.678 -6.276 24.788 1.00 60.91 87 PRO A O 1
ATOM 692 N N . ALA A 1 88 ? -13.904 -6.281 24.446 1.00 64.69 88 ALA A N 1
ATOM 693 C CA . ALA A 1 88 ? -13.876 -5.277 23.394 1.00 64.69 88 ALA A CA 1
ATOM 694 C C . ALA A 1 88 ? -13.348 -3.963 23.984 1.00 64.69 88 ALA A C 1
ATOM 696 O O . ALA A 1 88 ? -13.904 -3.447 24.957 1.00 64.69 88 ALA A O 1
ATOM 697 N N . LEU A 1 89 ? -12.272 -3.415 23.410 1.00 70.00 89 LEU A N 1
ATOM 698 C CA . LEU A 1 89 ? -11.803 -2.095 23.821 1.00 70.00 89 LEU A CA 1
ATOM 699 C C . LEU A 1 89 ? -12.834 -1.068 23.358 1.00 70.00 89 LEU A C 1
ATOM 701 O O . LEU A 1 89 ? -13.125 -0.997 22.164 1.00 70.00 89 LEU A O 1
ATOM 705 N N . ARG A 1 90 ? -13.357 -0.279 24.300 1.00 73.81 90 ARG A N 1
ATOM 706 C CA . ARG A 1 90 ? -14.368 0.758 24.062 1.00 73.81 90 ARG A CA 1
ATOM 707 C C . ARG A 1 90 ? -13.810 2.161 24.296 1.00 73.81 90 ARG A C 1
ATOM 709 O O . ARG A 1 90 ? -12.891 2.363 25.096 1.00 73.81 90 ARG A O 1
ATOM 716 N N . GLY A 1 91 ? -14.378 3.135 23.593 1.00 77.19 91 GLY A N 1
ATOM 717 C CA . GLY A 1 91 ? -14.145 4.561 23.826 1.00 77.19 91 GLY A CA 1
ATOM 718 C C . GLY A 1 91 ? -12.815 5.088 23.272 1.00 77.19 91 GLY A C 1
ATOM 719 O O . GLY A 1 91 ? -12.342 4.679 22.210 1.00 77.19 91 GLY A O 1
ATOM 720 N N . ALA A 1 92 ? -12.182 6.028 23.983 1.00 75.69 92 ALA A N 1
ATOM 721 C CA . ALA A 1 92 ? -11.030 6.790 23.477 1.00 75.69 92 ALA A CA 1
ATOM 722 C C . ALA A 1 92 ? -9.821 5.922 23.065 1.00 75.69 92 ALA A C 1
ATOM 724 O O . ALA A 1 92 ? -9.042 6.301 22.184 1.00 75.69 92 ALA A O 1
ATOM 725 N N . SER A 1 93 ? -9.657 4.746 23.678 1.00 73.56 93 SER A N 1
ATOM 726 C CA . SER A 1 93 ? -8.599 3.789 23.334 1.00 73.56 93 SER A CA 1
ATOM 727 C C . SER A 1 93 ? -8.852 3.088 21.989 1.00 73.56 93 SER A C 1
ATOM 729 O O . SER A 1 93 ? -7.905 2.891 21.221 1.00 73.56 93 SER A O 1
ATOM 731 N N . ALA A 1 94 ? -10.115 2.800 21.654 1.00 75.38 94 ALA A N 1
ATOM 732 C CA . ALA A 1 94 ? -10.532 2.247 20.366 1.00 75.38 94 ALA A CA 1
ATOM 733 C C . ALA A 1 94 ? -10.359 3.272 19.237 1.00 75.38 94 ALA A C 1
ATOM 735 O O . ALA A 1 94 ? -9.738 2.959 18.219 1.00 75.38 94 ALA A O 1
ATOM 736 N N . ARG A 1 95 ? -10.761 4.534 19.460 1.00 74.56 95 ARG A N 1
ATOM 737 C CA . ARG A 1 95 ? -10.538 5.638 18.502 1.00 74.56 95 ARG A CA 1
ATOM 738 C C . ARG A 1 95 ? -9.063 5.825 18.157 1.00 74.56 95 ARG A C 1
ATOM 740 O O . ARG A 1 95 ? -8.718 6.005 16.991 1.00 74.56 95 ARG A O 1
ATOM 747 N N . LYS A 1 96 ? -8.166 5.755 19.153 1.00 73.94 96 LYS A N 1
ATOM 748 C CA . LYS A 1 96 ? -6.711 5.856 18.927 1.00 73.94 96 LYS A CA 1
ATOM 749 C C . LYS A 1 96 ? -6.187 4.726 18.034 1.00 73.94 96 LYS A C 1
ATOM 751 O O . LYS A 1 96 ? -5.344 4.991 17.181 1.00 73.94 96 LYS A O 1
ATOM 756 N N . ARG A 1 97 ? -6.689 3.496 18.202 1.00 76.31 97 ARG A N 1
ATOM 757 C CA . ARG A 1 97 ? -6.330 2.349 17.347 1.00 76.31 97 ARG A CA 1
ATOM 758 C C . ARG A 1 97 ? -6.896 2.493 15.935 1.00 76.31 97 ARG A C 1
ATOM 760 O O . ARG A 1 97 ? -6.154 2.299 14.981 1.00 76.31 97 ARG A O 1
ATOM 767 N N . GLY A 1 98 ? -8.150 2.925 15.798 1.00 75.25 98 GLY A N 1
ATOM 768 C CA . GLY A 1 98 ? -8.754 3.228 14.496 1.00 75.25 98 GLY A CA 1
ATOM 769 C C . GLY A 1 98 ? -7.983 4.307 13.727 1.00 75.25 98 GLY A C 1
ATOM 770 O O . GLY A 1 98 ? -7.665 4.115 12.557 1.00 75.25 98 GLY A O 1
ATOM 771 N N . ARG A 1 99 ? -7.570 5.389 14.403 1.00 76.75 99 ARG A N 1
ATOM 772 C CA . ARG A 1 99 ? -6.718 6.437 13.808 1.00 76.75 99 ARG A CA 1
ATOM 773 C C . ARG A 1 99 ? -5.324 5.939 13.425 1.00 76.75 99 ARG A C 1
ATOM 775 O O . ARG A 1 99 ? -4.804 6.362 12.402 1.00 76.75 99 ARG A O 1
ATOM 782 N N . MET A 1 100 ? -4.712 5.051 14.214 1.00 78.00 100 MET A N 1
ATOM 783 C CA . MET A 1 100 ? -3.436 4.423 13.837 1.00 78.00 100 MET A CA 1
ATOM 784 C C . MET A 1 100 ? -3.578 3.593 12.559 1.00 78.00 100 MET A C 1
ATOM 786 O O . MET A 1 100 ? -2.733 3.706 11.680 1.00 78.00 100 MET A O 1
ATOM 790 N N . ILE A 1 101 ? -4.666 2.828 12.433 1.00 78.31 101 ILE A N 1
ATOM 791 C CA . ILE A 1 101 ? -4.959 2.030 11.234 1.00 78.31 101 ILE A CA 1
ATOM 792 C C . ILE A 1 101 ? -5.203 2.936 10.013 1.00 78.31 101 ILE A C 1
ATOM 794 O O . ILE A 1 101 ? -4.696 2.665 8.926 1.00 78.31 101 ILE A O 1
ATOM 798 N N . GLN A 1 102 ? -5.912 4.055 10.185 1.00 75.31 102 GLN A N 1
ATOM 799 C CA . GLN A 1 102 ? -6.081 5.048 9.118 1.00 75.31 102 GLN A CA 1
ATOM 800 C C . GLN A 1 102 ? -4.761 5.711 8.717 1.00 75.31 102 GLN A C 1
ATOM 802 O O . GLN A 1 102 ? -4.506 5.864 7.528 1.00 75.31 102 GLN A O 1
ATOM 807 N N . LEU A 1 103 ? -3.898 6.056 9.678 1.00 75.75 103 LEU A N 1
ATOM 808 C CA . LEU A 1 103 ? -2.565 6.590 9.385 1.00 75.75 103 LEU A CA 1
ATOM 809 C C . LEU A 1 103 ? -1.737 5.596 8.572 1.00 75.75 103 LEU A C 1
ATOM 811 O O . LEU A 1 103 ? -1.125 5.994 7.589 1.00 75.75 103 LEU A O 1
ATOM 815 N N . THR A 1 104 ? -1.758 4.309 8.928 1.00 76.12 104 THR A N 1
ATOM 816 C CA . THR A 1 104 ? -1.073 3.279 8.133 1.00 76.12 104 THR A CA 1
ATOM 817 C C . THR A 1 104 ? -1.674 3.127 6.738 1.00 76.12 104 THR A C 1
ATOM 819 O O . THR A 1 104 ? -0.923 2.952 5.786 1.00 76.12 104 THR A O 1
ATOM 822 N N . ALA A 1 105 ? -2.997 3.258 6.590 1.00 75.69 105 ALA A N 1
ATOM 823 C CA . ALA A 1 105 ? -3.648 3.227 5.281 1.00 75.69 105 ALA A CA 1
ATOM 824 C C . ALA A 1 105 ? -3.211 4.407 4.399 1.00 75.69 105 ALA A C 1
ATOM 826 O O . ALA A 1 105 ? -2.880 4.201 3.233 1.00 75.69 105 ALA A O 1
ATOM 827 N N . ILE A 1 106 ? -3.144 5.619 4.966 1.00 73.81 106 ILE A N 1
ATOM 828 C CA . ILE A 1 106 ? -2.659 6.824 4.276 1.00 73.81 106 ILE A CA 1
ATOM 829 C C . ILE A 1 106 ? -1.195 6.655 3.877 1.00 73.81 106 ILE A C 1
ATOM 831 O O . ILE A 1 106 ? -0.845 6.919 2.732 1.00 73.81 106 ILE A O 1
ATOM 835 N N . LEU A 1 107 ? -0.343 6.194 4.798 1.00 76.44 107 LEU A N 1
ATOM 836 C CA . LEU A 1 107 ? 1.080 5.999 4.522 1.00 76.44 107 LEU A CA 1
ATOM 837 C C . LEU A 1 107 ? 1.285 4.996 3.379 1.00 76.44 107 LEU A C 1
ATOM 839 O O . LEU A 1 107 ? 2.095 5.225 2.485 1.00 76.44 107 LEU A O 1
ATOM 843 N N . LEU A 1 108 ? 0.505 3.912 3.385 1.00 77.75 108 LEU A N 1
ATOM 844 C CA . LEU A 1 108 ? 0.536 2.893 2.342 1.00 77.75 108 LEU A CA 1
ATOM 845 C C . LEU A 1 108 ? 0.012 3.425 1.000 1.00 77.75 108 LEU A C 1
ATOM 847 O O . LEU A 1 108 ? 0.592 3.122 -0.041 1.00 77.75 108 LEU A O 1
ATOM 851 N N . ALA A 1 109 ? -1.038 4.251 1.010 1.00 70.62 109 ALA A N 1
ATOM 852 C CA . ALA A 1 109 ? -1.544 4.908 -0.194 1.00 70.62 109 ALA A CA 1
ATOM 853 C C . ALA A 1 109 ? -0.496 5.859 -0.792 1.00 70.62 109 ALA A C 1
ATOM 855 O O . ALA A 1 109 ? -0.206 5.781 -1.982 1.00 70.62 109 ALA A O 1
ATOM 856 N N . PHE A 1 110 ? 0.136 6.694 0.039 1.00 72.31 110 PHE A N 1
ATOM 857 C CA . PHE A 1 110 ? 1.223 7.580 -0.385 1.00 72.31 110 PHE A CA 1
ATOM 858 C C . PHE A 1 110 ? 2.407 6.802 -0.957 1.00 72.31 110 PHE A C 1
ATOM 860 O O . PHE A 1 110 ? 2.905 7.141 -2.028 1.00 72.31 110 PHE A O 1
ATOM 867 N N . SER A 1 111 ? 2.829 5.733 -0.278 1.00 73.44 111 SER A N 1
ATOM 868 C CA . SER A 1 111 ? 3.898 4.861 -0.766 1.00 73.44 111 SER A CA 1
ATOM 869 C C . SER A 1 111 ? 3.542 4.246 -2.122 1.00 73.44 111 SER A C 1
ATOM 871 O O . SER A 1 111 ? 4.378 4.260 -3.019 1.00 73.44 111 SER A O 1
ATOM 873 N N . SER A 1 112 ? 2.293 3.809 -2.311 1.00 72.44 112 SER A N 1
ATOM 874 C CA . SER A 1 112 ? 1.808 3.271 -3.591 1.00 72.44 112 SER A CA 1
ATOM 875 C C . SER A 1 112 ? 1.852 4.317 -4.711 1.00 72.44 112 SER A C 1
ATOM 877 O O . SER A 1 112 ? 2.312 4.019 -5.809 1.00 72.44 112 SER A O 1
ATOM 879 N N . ILE A 1 113 ? 1.438 5.561 -4.440 1.00 73.94 113 ILE A N 1
ATOM 880 C CA . ILE A 1 113 ? 1.471 6.660 -5.422 1.00 73.94 113 ILE A CA 1
ATOM 881 C C . ILE A 1 113 ? 2.911 6.974 -5.845 1.00 73.94 113 ILE A C 1
ATOM 883 O O . ILE A 1 113 ? 3.190 7.087 -7.038 1.00 73.94 113 ILE A O 1
ATOM 887 N N . ILE A 1 114 ? 3.837 7.075 -4.886 1.00 74.62 114 ILE A N 1
ATOM 888 C CA . ILE A 1 114 ? 5.259 7.316 -5.173 1.00 74.62 114 ILE A CA 1
ATOM 889 C C . ILE A 1 114 ? 5.819 6.180 -6.030 1.00 74.62 114 ILE A C 1
ATOM 891 O O . ILE A 1 114 ? 6.487 6.428 -7.033 1.00 74.62 114 ILE A O 1
ATOM 895 N N . LEU A 1 115 ? 5.514 4.935 -5.667 1.00 74.94 115 LEU A N 1
ATOM 896 C CA . LEU A 1 115 ? 5.980 3.760 -6.393 1.00 74.94 115 LEU A CA 1
ATOM 897 C C . LEU A 1 115 ? 5.421 3.756 -7.833 1.00 74.94 115 LEU A C 1
ATOM 899 O O . LEU A 1 115 ? 6.147 3.434 -8.769 1.00 74.94 115 LEU A O 1
ATOM 903 N N . LEU A 1 116 ? 4.183 4.224 -8.042 1.00 74.75 116 LEU A N 1
ATOM 904 C CA . LEU A 1 116 ? 3.561 4.340 -9.366 1.00 74.75 116 LEU A CA 1
ATOM 905 C C . LEU A 1 116 ? 4.251 5.410 -10.214 1.00 74.75 116 LEU A C 1
ATOM 907 O O . LEU A 1 116 ? 4.531 5.176 -11.387 1.00 74.75 116 LEU A O 1
ATOM 911 N N . MET A 1 117 ? 4.582 6.556 -9.614 1.00 71.75 117 MET A N 1
ATOM 912 C CA . MET A 1 117 ? 5.359 7.605 -10.279 1.00 71.75 117 MET A CA 1
ATOM 913 C C . MET A 1 117 ? 6.752 7.115 -10.684 1.00 71.75 117 MET A C 1
ATOM 915 O O . MET A 1 117 ? 7.222 7.456 -11.768 1.00 71.75 117 MET A O 1
ATOM 919 N N . VAL A 1 118 ? 7.404 6.300 -9.849 1.00 77.00 118 VAL A N 1
ATOM 920 C CA . VAL A 1 118 ? 8.698 5.688 -10.182 1.00 77.00 118 VAL A CA 1
ATOM 921 C C . VAL A 1 118 ? 8.550 4.750 -11.377 1.00 77.00 118 VAL A C 1
ATOM 923 O O . VAL A 1 118 ? 9.289 4.908 -12.346 1.00 77.00 118 VAL A O 1
ATOM 926 N N . PHE A 1 119 ? 7.569 3.842 -11.361 1.00 74.50 119 PHE A N 1
ATOM 927 C CA . PHE A 1 119 ? 7.292 2.944 -12.488 1.00 74.50 119 PHE A CA 1
ATOM 928 C C . PHE A 1 119 ? 6.987 3.707 -13.785 1.00 74.50 119 PHE A C 1
ATOM 930 O O . PHE A 1 119 ? 7.506 3.352 -14.842 1.00 74.50 119 PHE A O 1
ATOM 937 N N . TRP A 1 120 ? 6.203 4.784 -13.700 1.00 72.38 120 TRP A N 1
ATOM 938 C CA . TRP A 1 120 ? 5.894 5.649 -14.838 1.00 72.38 120 TRP A CA 1
ATOM 939 C C . TRP A 1 120 ? 7.132 6.365 -15.383 1.00 72.38 120 TRP A C 1
ATOM 941 O O . TRP A 1 120 ? 7.380 6.388 -16.584 1.00 72.38 120 TRP A O 1
ATOM 951 N N . LYS A 1 121 ? 7.959 6.941 -14.507 1.00 75.00 121 LYS A N 1
ATOM 952 C CA . LYS A 1 121 ? 9.192 7.611 -14.931 1.00 75.00 121 LYS A CA 1
ATOM 953 C C . LYS A 1 121 ? 10.157 6.626 -15.593 1.00 75.00 121 LYS A C 1
ATOM 955 O O . LYS A 1 121 ? 10.815 6.978 -16.569 1.00 75.00 121 LYS A O 1
ATOM 960 N N . LEU A 1 122 ? 10.218 5.401 -15.075 1.00 74.12 122 LEU A N 1
ATOM 961 C CA . LEU A 1 122 ? 11.077 4.34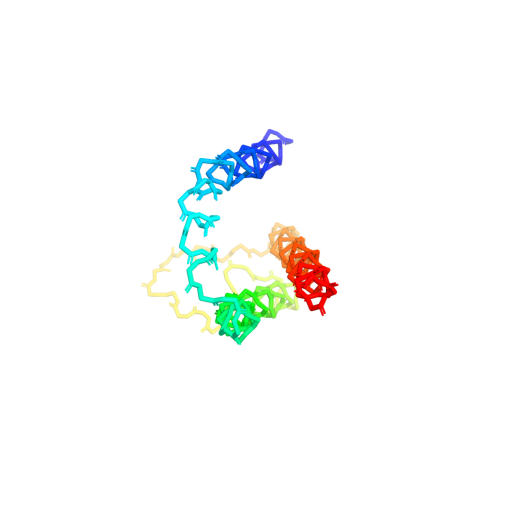0 -15.586 1.00 74.12 122 LEU A CA 1
ATOM 962 C C . LEU A 1 122 ? 10.611 3.853 -16.964 1.00 74.12 122 LEU A C 1
ATOM 964 O O . LEU A 1 122 ? 11.448 3.669 -17.840 1.00 74.12 122 LEU A O 1
ATOM 968 N N . SER A 1 123 ? 9.298 3.741 -17.204 1.00 71.75 123 SER A N 1
ATOM 969 C CA . SER A 1 123 ? 8.767 3.400 -18.532 1.00 71.75 123 SER A CA 1
ATOM 970 C C . SER A 1 123 ? 9.009 4.504 -19.567 1.00 71.75 123 SER A C 1
ATOM 972 O O . SER A 1 123 ? 9.376 4.203 -20.700 1.00 71.75 123 SER A O 1
ATOM 974 N N . VAL A 1 124 ? 8.873 5.778 -19.182 1.00 73.38 124 VAL A N 1
ATOM 975 C CA . VAL A 1 124 ? 9.148 6.923 -20.070 1.00 73.38 124 VAL A CA 1
ATOM 976 C C . VAL A 1 124 ? 10.632 7.021 -20.425 1.00 73.38 124 VAL A C 1
ATOM 978 O O . VAL A 1 124 ? 10.962 7.289 -21.578 1.00 73.38 124 VAL A O 1
ATOM 981 N N . LEU A 1 125 ? 11.530 6.804 -19.458 1.00 73.19 125 LEU A N 1
ATOM 982 C CA . LEU A 1 125 ? 12.976 6.765 -19.707 1.00 73.19 125 LEU A CA 1
ATOM 983 C C . LEU A 1 125 ? 13.343 5.634 -20.667 1.00 73.19 125 LEU A C 1
ATOM 985 O O . LEU A 1 125 ? 14.130 5.846 -21.582 1.00 73.19 125 LEU A O 1
ATOM 989 N N . LEU A 1 126 ? 12.741 4.460 -20.482 1.00 67.94 126 LEU A N 1
ATOM 990 C CA . LEU A 1 126 ? 13.012 3.302 -21.324 1.00 67.94 126 LEU A CA 1
ATOM 991 C C . LEU A 1 126 ? 12.448 3.446 -22.744 1.00 67.94 126 LEU A C 1
ATOM 993 O O . LEU A 1 126 ? 13.000 2.871 -23.665 1.00 67.94 126 LEU A O 1
ATOM 997 N N . SER A 1 127 ? 11.373 4.216 -22.929 1.00 65.19 127 SER A N 1
ATOM 998 C CA . SER A 1 127 ? 10.787 4.493 -24.247 1.00 65.19 127 SER A CA 1
ATOM 999 C C . SER A 1 127 ? 11.589 5.501 -25.083 1.00 65.19 127 SER A C 1
ATOM 1001 O O . SER A 1 127 ? 11.286 5.667 -26.263 1.00 65.19 127 SER A O 1
ATOM 1003 N N . LYS A 1 128 ? 12.526 6.238 -24.473 1.00 59.59 128 LYS A N 1
ATOM 1004 C CA . LYS A 1 128 ? 13.344 7.258 -25.153 1.00 59.59 128 LYS A CA 1
ATOM 1005 C C . LYS A 1 128 ? 14.709 6.745 -25.628 1.00 59.59 128 LYS A C 1
ATOM 1007 O O . LYS A 1 128 ? 15.355 7.464 -26.386 1.00 59.59 128 LYS A O 1
ATOM 1012 N N . ASN A 1 129 ? 15.131 5.568 -25.169 1.00 50.47 129 ASN A N 1
ATOM 1013 C CA . ASN A 1 129 ? 16.339 4.864 -25.615 1.00 50.47 129 ASN A CA 1
ATOM 1014 C C . ASN A 1 129 ? 15.973 3.772 -26.618 1.00 50.47 129 ASN A C 1
ATOM 1016 O O . ASN A 1 129 ? 16.836 3.475 -27.468 1.00 50.47 129 ASN A O 1
#

Foldseek 3Di:
DVVVVVVVVVVVVVVVVVVVVCVVCVVVVVVVCVVPLPCVLVVLVVVLCVVLVVLLVVLVVLLVQLVQLLVQQWPRHPPPDDPDPDPIHGDPVSNVVSVVSNVVSVVSVVVSVVVVVVSVVVSVVSVVD

Secondary structure (DSSP, 8-state):
-HHHHHHHHHHHHHHHHHHHHHHHHHHHHHHHHHT-GGGHHHHHHHHHHHHHHHHHHHHHHHHHHHHHHHHTTEESPTT----S-PPPEETHHHHHHHHHHHHHHHHHHHHHHHHHHHHHHHHHHHT--

Sequence (129 aa):
MKRRLIFALIAVIVAAISLLLLQYCMPAITGWLLNNPGRIQLYIMLLAVIIMLPLLGFSVYLWNVGRKIIQFDCFPPPKANLTKKSPALRGASARKRGRMIQLTAILLAFSSIILLMVFWKLSVLLSKN